Protein AF-A0AAW2JJT9-F1 (afdb_monomer_lite)

Radius of gyration: 23.95 Å; chains: 1; bounding box: 56×47×60 Å

Sequence (149 aa):
AIREQLADLDLRIILDNSLVEWKELGEEGTTGNEWEDRKVGRRKDFLVRRMELAKHFLRTNIEPEWMVLCLLPVLPPELRPIIQIDGGKLMSSDINELYRRVISRNNTLTDLLTTSRSTPGELVMFQEKLVRTRARTTTITTGNARTTY

pLDDT: mean 75.78, std 16.86, range [37.25, 95.56]

InterPro domains:
  IPR007080 RNA polymerase Rpb1, domain 1 [PF04997] (57-116)

Organism: Sesamum radiatum (NCBI:txid300843)

Structure (mmCIF, N/CA/C/O backbone):
data_AF-A0AAW2JJT9-F1
#
_entry.id   AF-A0AAW2JJT9-F1
#
loop_
_atom_site.group_PDB
_atom_site.id
_atom_site.type_symbol
_atom_site.label_atom_id
_atom_site.label_alt_id
_atom_site.label_comp_id
_atom_site.label_asym_id
_atom_site.label_entity_id
_atom_site.label_seq_id
_atom_site.pdbx_PDB_ins_code
_atom_site.Cartn_x
_atom_site.Cartn_y
_atom_site.Cartn_z
_atom_site.occupancy
_atom_site.B_iso_or_equiv
_atom_site.auth_seq_id
_atom_site.auth_comp_id
_atom_site.auth_asym_id
_atom_site.auth_atom_id
_atom_site.pdbx_PDB_model_num
ATOM 1 N N . ALA A 1 1 ? 1.857 14.558 5.248 1.00 82.00 1 ALA A N 1
ATOM 2 C CA . ALA A 1 1 ? 3.063 13.775 4.883 1.00 82.00 1 ALA A CA 1
ATOM 3 C C . ALA A 1 1 ? 2.716 12.630 3.925 1.00 82.00 1 ALA A C 1
ATOM 5 O O . ALA A 1 1 ? 2.368 12.950 2.806 1.00 82.00 1 ALA A O 1
ATOM 6 N N . ILE A 1 2 ? 2.733 11.337 4.295 1.00 83.69 2 ILE A N 1
ATOM 7 C CA . ILE A 1 2 ? 2.606 10.248 3.289 1.00 83.69 2 ILE A CA 1
ATOM 8 C C . ILE A 1 2 ? 1.237 10.233 2.587 1.00 83.69 2 ILE A C 1
ATOM 10 O O . ILE A 1 2 ? 1.186 10.126 1.372 1.00 83.69 2 ILE A O 1
ATOM 14 N N . ARG A 1 3 ? 0.129 10.381 3.327 1.00 86.00 3 ARG A N 1
ATOM 15 C CA . ARG A 1 3 ? -1.221 10.421 2.727 1.00 86.00 3 ARG A CA 1
ATOM 16 C C . ARG A 1 3 ? -1.389 11.583 1.743 1.00 86.00 3 ARG A C 1
ATOM 18 O O . ARG A 1 3 ? -1.939 11.406 0.676 1.00 86.00 3 ARG A O 1
ATOM 25 N N . GLU A 1 4 ? -0.874 12.747 2.111 1.00 86.00 4 GLU A N 1
ATOM 26 C CA . GLU A 1 4 ? -0.896 13.969 1.298 1.00 86.00 4 GLU A CA 1
ATOM 27 C C . GLU A 1 4 ? -0.071 13.801 0.016 1.00 86.00 4 GLU A C 1
ATOM 29 O O . GLU A 1 4 ? -0.557 14.072 -1.070 1.00 86.00 4 GLU A O 1
ATOM 34 N N . GLN A 1 5 ? 1.116 13.196 0.119 1.00 87.31 5 GLN A N 1
ATOM 35 C CA . GLN A 1 5 ? 1.917 12.831 -1.054 1.00 87.31 5 GLN A CA 1
ATOM 36 C C . GLN A 1 5 ? 1.219 11.828 -1.982 1.00 87.31 5 GLN A C 1
ATOM 38 O O . GLN A 1 5 ? 1.513 11.806 -3.172 1.00 87.31 5 GLN A O 1
ATOM 43 N N . LEU A 1 6 ? 0.350 10.968 -1.442 1.00 87.50 6 LEU A N 1
ATOM 44 C CA . LEU A 1 6 ? -0.449 10.022 -2.224 1.00 87.50 6 LEU A CA 1
ATOM 45 C C . LEU A 1 6 ? -1.695 10.673 -2.838 1.00 87.50 6 LEU A C 1
ATOM 47 O O . LEU A 1 6 ? -2.145 10.199 -3.874 1.00 87.50 6 LEU A O 1
ATOM 51 N N . ALA A 1 7 ? -2.228 11.727 -2.218 1.00 87.62 7 ALA A N 1
ATOM 52 C CA . ALA A 1 7 ? -3.368 12.491 -2.720 1.00 87.62 7 ALA A CA 1
ATOM 53 C C . ALA A 1 7 ? -2.973 13.392 -3.901 1.00 87.62 7 ALA A C 1
ATOM 55 O O . ALA A 1 7 ? -3.697 13.478 -4.885 1.00 87.62 7 ALA A O 1
ATOM 56 N N . ASP A 1 8 ? -1.782 13.992 -3.845 1.00 89.25 8 ASP A N 1
ATOM 57 C CA . ASP A 1 8 ? -1.243 14.834 -4.924 1.00 89.25 8 ASP A CA 1
ATOM 58 C C . ASP A 1 8 ? -0.647 14.014 -6.091 1.00 89.25 8 ASP A C 1
ATOM 60 O O . ASP A 1 8 ? -0.013 14.556 -7.001 1.00 89.25 8 ASP A O 1
ATOM 64 N N . LEU A 1 9 ? -0.784 12.685 -6.055 1.00 87.81 9 LEU A N 1
ATOM 65 C CA . LEU A 1 9 ? -0.099 11.775 -6.962 1.00 87.81 9 LEU A CA 1
ATOM 66 C C . LEU A 1 9 ? -0.868 11.586 -8.276 1.00 87.81 9 LEU A C 1
ATOM 68 O O . LEU A 1 9 ? -1.879 10.888 -8.321 1.00 87.81 9 LEU A O 1
ATOM 72 N N . ASP A 1 10 ? -0.330 12.096 -9.384 1.00 91.06 10 ASP A N 1
ATOM 73 C CA . ASP A 1 10 ? -0.882 11.797 -10.709 1.00 91.06 10 ASP A CA 1
ATOM 74 C C . ASP A 1 10 ? -0.374 10.441 -11.234 1.00 91.06 10 ASP A C 1
ATOM 76 O O . ASP A 1 10 ? 0.755 10.285 -11.718 1.00 91.06 10 ASP A O 1
ATOM 80 N N . LEU A 1 11 ? -1.246 9.435 -11.153 1.00 89.56 11 LEU A N 1
ATOM 81 C CA . LEU A 1 11 ? -0.974 8.074 -11.613 1.00 89.56 11 LEU A CA 1
ATOM 82 C C . LEU A 1 11 ? -0.714 7.977 -13.124 1.00 89.56 11 LEU A C 1
ATOM 84 O O . LEU A 1 11 ? -0.008 7.059 -13.552 1.00 89.56 11 LEU A O 1
ATOM 88 N N . ARG A 1 12 ? -1.257 8.893 -13.939 1.00 91.19 12 ARG A N 1
ATOM 89 C CA . ARG A 1 12 ? -1.050 8.896 -15.397 1.00 91.19 12 ARG A CA 1
ATOM 90 C C . ARG A 1 12 ? 0.361 9.352 -15.730 1.00 91.19 12 ARG A C 1
ATOM 92 O O . ARG A 1 12 ? 1.064 8.663 -16.460 1.00 91.19 12 ARG A O 1
ATOM 99 N N . ILE A 1 13 ? 0.811 10.429 -15.089 1.00 93.12 13 ILE A N 1
ATOM 100 C CA . ILE A 1 13 ? 2.185 10.928 -15.230 1.00 93.12 13 ILE A CA 1
ATOM 101 C C . ILE A 1 13 ? 3.194 9.852 -14.809 1.00 93.12 13 ILE A C 1
ATOM 103 O O . ILE A 1 13 ? 4.204 9.639 -15.478 1.00 93.12 13 ILE A O 1
ATOM 107 N N . ILE A 1 14 ? 2.918 9.121 -13.725 1.00 91.25 14 ILE A N 1
ATOM 108 C CA . ILE A 1 14 ? 3.780 8.013 -13.284 1.00 91.25 14 ILE A CA 1
ATOM 109 C C . ILE A 1 14 ? 3.853 6.907 -14.330 1.00 91.25 14 ILE A C 1
ATOM 111 O O . ILE A 1 14 ? 4.928 6.333 -14.531 1.00 91.25 14 ILE A O 1
ATOM 115 N N . LEU A 1 15 ? 2.730 6.589 -14.969 1.00 92.75 15 LEU A N 1
ATOM 116 C CA . LEU A 1 15 ? 2.675 5.566 -15.998 1.00 92.75 15 LEU A CA 1
ATOM 117 C C . LEU A 1 15 ? 3.506 5.970 -17.218 1.00 92.75 15 LEU A C 1
ATOM 119 O O . LEU A 1 15 ? 4.330 5.174 -17.665 1.00 92.75 15 LEU A O 1
ATOM 123 N N . ASP A 1 16 ? 3.327 7.200 -17.694 1.00 93.81 16 ASP A N 1
ATOM 124 C CA . ASP A 1 16 ? 4.022 7.729 -18.867 1.00 93.81 16 ASP A CA 1
ATOM 125 C C . ASP A 1 16 ? 5.531 7.821 -18.618 1.00 93.81 16 ASP A C 1
ATOM 127 O O . ASP A 1 16 ? 6.321 7.282 -19.393 1.00 93.81 16 ASP A O 1
ATOM 131 N N . ASN A 1 17 ? 5.939 8.379 -17.473 1.00 94.88 17 ASN A N 1
ATOM 132 C CA . ASN A 1 17 ? 7.349 8.450 -17.082 1.00 94.88 17 ASN A CA 1
ATOM 133 C C . ASN A 1 17 ? 7.979 7.057 -16.955 1.00 94.88 17 ASN A C 1
ATOM 135 O O . ASN A 1 17 ? 9.102 6.838 -17.402 1.00 94.88 17 ASN A O 1
ATOM 139 N N . SER A 1 18 ? 7.259 6.096 -16.366 1.00 93.06 18 SER A N 1
ATOM 140 C CA . SER A 1 18 ? 7.773 4.730 -16.200 1.00 93.06 18 SER A CA 1
ATOM 141 C C . SER A 1 18 ? 7.877 3.983 -17.531 1.00 93.06 18 SER A C 1
ATOM 143 O O . SER A 1 18 ? 8.766 3.149 -17.682 1.00 93.06 18 SER A O 1
ATOM 145 N N . LEU A 1 19 ? 6.992 4.273 -18.492 1.00 93.06 19 LEU A N 1
ATOM 146 C CA . LEU A 1 19 ? 7.040 3.707 -19.840 1.00 93.06 19 LEU A CA 1
ATOM 147 C C . LEU A 1 19 ? 8.264 4.231 -20.595 1.00 93.06 19 LEU A C 1
ATOM 149 O O . LEU A 1 19 ? 9.013 3.433 -21.158 1.00 93.06 19 LEU A O 1
ATOM 153 N N . VAL A 1 20 ? 8.482 5.550 -20.567 1.00 94.62 20 VAL A N 1
ATOM 154 C CA . VAL A 1 20 ? 9.654 6.188 -21.185 1.00 94.62 20 VAL A CA 1
ATOM 155 C C . VAL A 1 20 ? 10.940 5.614 -20.592 1.00 94.62 20 VAL A C 1
ATOM 157 O O . VAL A 1 20 ? 11.756 5.083 -21.340 1.00 94.62 20 VAL A O 1
ATOM 160 N N . GLU A 1 21 ? 11.059 5.589 -19.261 1.00 93.69 21 GLU A N 1
ATOM 161 C CA . GLU A 1 21 ? 12.235 5.043 -18.570 1.00 93.69 21 GLU A CA 1
ATOM 162 C C . GLU A 1 21 ? 12.471 3.562 -18.925 1.00 93.69 21 GLU A C 1
ATOM 164 O O . GLU A 1 21 ? 13.599 3.131 -19.159 1.00 93.69 21 GLU A O 1
ATOM 169 N N . TRP A 1 22 ? 11.410 2.752 -19.005 1.00 92.75 22 TRP A N 1
ATOM 170 C CA . TRP A 1 22 ? 11.541 1.338 -19.365 1.00 92.75 22 TRP A CA 1
ATOM 171 C C . TRP A 1 22 ? 12.028 1.146 -20.807 1.00 92.75 22 TRP A C 1
ATOM 173 O O . TRP A 1 22 ? 12.815 0.233 -21.070 1.00 92.75 22 TRP A O 1
ATOM 183 N N . LYS A 1 23 ? 11.578 2.009 -21.728 1.00 91.88 23 LYS A N 1
ATOM 184 C CA . LYS A 1 23 ? 11.992 1.987 -23.133 1.00 91.88 23 LYS A CA 1
ATOM 185 C C . LYS A 1 23 ? 13.456 2.399 -23.291 1.00 91.88 23 LYS A C 1
ATOM 187 O O . LYS A 1 23 ? 14.187 1.703 -23.987 1.00 91.88 23 LYS A O 1
ATOM 192 N N . GLU A 1 24 ? 13.889 3.456 -22.607 1.00 91.06 24 GLU A N 1
ATOM 193 C CA . GLU A 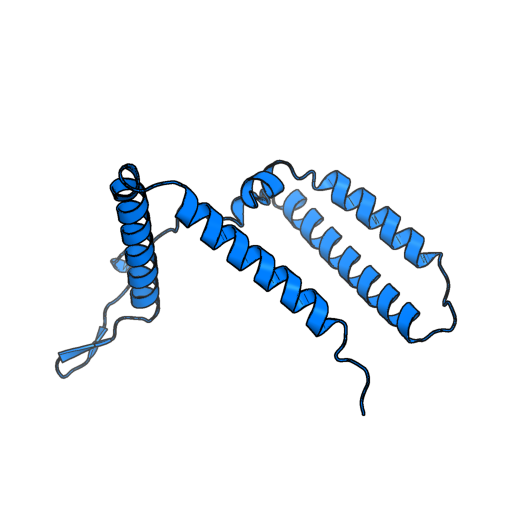1 24 ? 15.284 3.927 -22.614 1.00 91.06 24 GLU A CA 1
ATOM 194 C C . GLU A 1 24 ? 16.246 2.830 -22.150 1.00 91.06 24 GLU A C 1
ATOM 196 O O . GLU A 1 24 ? 17.196 2.490 -22.852 1.00 91.06 24 GLU A O 1
ATOM 201 N N . LEU A 1 25 ? 15.923 2.159 -21.039 1.00 87.94 25 LEU A N 1
ATOM 202 C CA . LEU A 1 25 ? 16.707 1.021 -20.551 1.00 87.94 25 LEU A CA 1
ATOM 203 C C . LEU A 1 25 ? 16.706 -0.168 -21.531 1.00 87.94 25 LEU A C 1
ATOM 205 O O . LEU A 1 25 ? 17.512 -1.086 -21.395 1.00 87.94 25 LEU A O 1
ATOM 209 N N . GLY A 1 26 ? 15.733 -0.239 -22.444 1.00 82.31 26 GLY A N 1
ATOM 210 C CA . GLY A 1 26 ? 15.632 -1.240 -23.508 1.00 82.31 26 GLY A CA 1
ATOM 211 C C . GLY A 1 26 ? 16.582 -0.993 -24.675 1.00 82.31 26 GLY A C 1
ATOM 212 O O . GLY A 1 26 ? 17.073 -1.959 -25.254 1.00 82.31 26 GLY A O 1
ATOM 213 N N . GLU A 1 27 ? 16.831 0.274 -24.997 1.00 82.00 27 GLU A N 1
ATOM 214 C CA . GLU A 1 27 ? 17.730 0.688 -26.078 1.00 82.00 27 GLU A CA 1
ATOM 215 C C . GLU A 1 27 ? 19.197 0.726 -25.623 1.00 82.00 27 GLU A C 1
ATOM 217 O O . GLU A 1 27 ? 20.104 0.505 -26.426 1.00 82.00 27 GLU A O 1
ATOM 222 N N . GLU A 1 28 ? 19.432 0.920 -24.324 1.00 73.75 28 GLU A N 1
ATOM 223 C CA . GLU A 1 28 ? 20.746 0.792 -23.699 1.00 73.75 28 GLU A CA 1
ATOM 224 C C . GLU A 1 28 ? 21.160 -0.694 -23.681 1.00 73.75 28 GLU A C 1
ATOM 226 O O . GLU A 1 28 ? 20.697 -1.498 -22.868 1.00 73.75 28 GLU A O 1
ATOM 231 N N . GLY A 1 29 ? 21.954 -1.096 -24.678 1.00 68.75 29 GLY A N 1
ATOM 232 C CA . GLY A 1 29 ? 22.431 -2.471 -24.845 1.00 68.75 29 GLY A CA 1
ATOM 233 C C . GLY A 1 29 ? 23.269 -2.978 -23.663 1.00 68.75 29 GLY A C 1
ATOM 234 O O . GLY A 1 29 ? 23.620 -2.235 -22.748 1.00 68.75 29 GLY A O 1
ATOM 235 N N . THR A 1 30 ? 23.628 -4.266 -23.683 1.00 72.81 30 THR A N 1
ATOM 236 C CA . THR A 1 30 ? 24.479 -4.863 -22.639 1.00 72.81 30 THR A CA 1
ATOM 237 C C . THR A 1 30 ? 25.824 -4.150 -22.588 1.00 72.81 30 THR A C 1
ATOM 239 O O . THR A 1 30 ? 26.571 -4.163 -23.569 1.00 72.81 30 THR A O 1
ATOM 242 N N . THR A 1 31 ? 26.143 -3.552 -21.441 1.00 73.12 31 THR A N 1
ATOM 243 C CA . THR A 1 31 ? 27.374 -2.764 -21.251 1.00 73.12 31 THR A CA 1
ATOM 244 C C . THR A 1 31 ? 28.608 -3.675 -21.096 1.00 73.12 31 THR A C 1
ATOM 246 O O . THR A 1 31 ? 29.748 -3.213 -21.105 1.00 73.12 31 THR A O 1
ATOM 249 N N . GLY A 1 32 ? 28.399 -4.998 -21.022 1.00 74.25 32 GLY A N 1
ATOM 250 C CA . GLY A 1 32 ? 29.450 -6.018 -20.923 1.00 74.25 32 GLY A CA 1
ATOM 251 C C . GLY A 1 32 ? 29.905 -6.284 -19.485 1.00 74.25 32 GLY A C 1
ATOM 252 O O . GLY A 1 32 ? 30.785 -7.108 -19.249 1.00 74.25 32 GLY A O 1
ATOM 253 N N . ASN A 1 33 ? 29.298 -5.605 -18.513 1.00 84.62 33 ASN A N 1
ATOM 254 C CA . ASN A 1 33 ? 29.515 -5.755 -17.082 1.00 84.62 33 ASN A CA 1
ATOM 255 C C . ASN A 1 33 ? 28.283 -6.401 -16.426 1.00 84.62 33 ASN A C 1
ATOM 257 O O . ASN A 1 33 ? 27.257 -5.767 -16.188 1.00 84.62 33 ASN A O 1
ATOM 261 N N . GLU A 1 34 ? 28.415 -7.667 -16.027 1.00 84.69 34 GLU A N 1
ATOM 262 C CA . GLU A 1 34 ? 27.302 -8.462 -15.480 1.00 84.69 34 GLU A CA 1
ATOM 263 C C . GLU A 1 34 ? 26.548 -7.776 -14.321 1.00 84.69 34 GLU A C 1
ATOM 265 O O . GLU A 1 34 ? 25.340 -7.959 -14.145 1.00 84.69 34 GLU A O 1
ATOM 270 N N . TRP A 1 35 ? 27.244 -6.972 -13.509 1.00 83.81 35 TRP A N 1
ATOM 271 C CA . TRP A 1 35 ? 26.637 -6.269 -12.380 1.00 83.81 35 TRP A CA 1
ATOM 272 C C . TRP A 1 35 ? 25.711 -5.116 -12.789 1.00 83.81 35 TRP A C 1
ATOM 274 O O . TRP A 1 35 ? 24.631 -4.986 -12.197 1.00 83.81 35 TRP A O 1
ATOM 284 N N . GLU A 1 36 ? 26.091 -4.297 -13.777 1.00 86.56 36 GLU A N 1
ATOM 285 C CA . GLU A 1 36 ? 25.208 -3.223 -14.255 1.00 86.56 36 GLU A CA 1
ATOM 286 C C . GLU A 1 36 ? 24.053 -3.816 -15.057 1.00 86.56 36 GLU A C 1
ATOM 288 O O . GLU A 1 36 ? 22.909 -3.448 -14.802 1.00 86.56 36 GLU A O 1
ATOM 293 N N . ASP A 1 37 ? 24.301 -4.825 -15.896 1.00 86.44 37 ASP A N 1
ATOM 294 C CA . ASP A 1 37 ? 23.239 -5.511 -16.642 1.00 86.44 37 ASP A CA 1
ATOM 295 C C . ASP A 1 37 ? 22.180 -6.100 -15.681 1.00 86.44 37 ASP A C 1
ATOM 297 O O . ASP A 1 37 ? 20.968 -5.930 -15.860 1.00 86.44 37 ASP A O 1
ATOM 301 N N . ARG A 1 38 ? 22.610 -6.700 -14.559 1.00 88.62 38 ARG A N 1
ATOM 302 C CA . ARG A 1 38 ? 21.695 -7.196 -13.513 1.00 88.62 38 ARG A CA 1
ATOM 303 C C . ARG A 1 38 ? 20.951 -6.074 -12.783 1.00 88.62 38 ARG A C 1
ATOM 305 O O . ARG A 1 38 ? 19.820 -6.262 -12.321 1.00 88.62 38 ARG A O 1
ATOM 312 N N . LYS A 1 39 ? 21.575 -4.914 -12.598 1.00 89.50 39 LYS A N 1
ATOM 313 C CA . LYS A 1 39 ? 20.953 -3.740 -11.968 1.00 89.50 39 LYS A CA 1
ATOM 314 C C . LYS A 1 39 ? 19.907 -3.112 -12.891 1.00 89.50 39 LYS A C 1
ATOM 316 O O . LYS A 1 39 ? 18.811 -2.831 -12.407 1.00 89.50 39 LYS A O 1
ATOM 321 N N . VAL A 1 40 ? 20.199 -2.996 -14.186 1.00 89.56 40 VAL A N 1
ATOM 322 C CA . VAL A 1 40 ? 19.256 -2.572 -15.230 1.00 89.56 40 VAL A CA 1
ATOM 323 C C . VAL A 1 40 ? 18.069 -3.532 -15.297 1.00 89.56 40 VAL A C 1
ATOM 325 O O . VAL A 1 40 ? 16.925 -3.081 -15.256 1.00 89.56 40 VAL A O 1
ATOM 328 N N . GLY A 1 41 ? 18.308 -4.848 -15.273 1.00 89.44 41 GLY A N 1
ATOM 329 C CA . GLY A 1 41 ? 17.240 -5.854 -15.217 1.00 89.44 41 GLY A CA 1
ATOM 330 C C . GLY A 1 41 ? 16.302 -5.660 -14.020 1.00 89.44 41 GLY A C 1
ATOM 331 O O . GLY A 1 41 ? 15.093 -5.513 -14.186 1.00 89.44 41 GLY A O 1
ATOM 332 N N . ARG A 1 42 ? 16.858 -5.523 -12.806 1.00 92.25 42 ARG A N 1
ATOM 333 C CA . ARG A 1 42 ? 16.053 -5.228 -11.603 1.00 92.25 42 ARG A CA 1
ATOM 334 C C . ARG A 1 42 ? 15.281 -3.914 -11.713 1.00 92.25 42 ARG A C 1
ATOM 336 O O . ARG A 1 42 ? 14.177 -3.813 -11.178 1.00 92.25 42 ARG A O 1
ATOM 343 N N . ARG A 1 43 ? 15.860 -2.898 -12.361 1.00 92.62 43 ARG A N 1
ATOM 344 C CA . ARG A 1 43 ? 15.190 -1.612 -12.567 1.00 92.62 43 ARG A CA 1
ATOM 345 C C . ARG A 1 43 ? 14.005 -1.759 -13.517 1.00 92.62 43 ARG A C 1
ATOM 347 O O . ARG A 1 43 ? 12.929 -1.274 -13.180 1.00 92.62 43 ARG A O 1
ATOM 354 N N . LYS A 1 44 ? 14.163 -2.487 -14.625 1.00 92.50 44 LYS A N 1
ATOM 355 C CA . LYS A 1 44 ? 13.069 -2.812 -15.553 1.00 92.50 44 LYS A CA 1
ATOM 356 C C . LYS A 1 44 ? 11.935 -3.557 -14.853 1.00 92.50 44 LYS A C 1
ATOM 358 O O . LYS A 1 44 ? 10.790 -3.128 -14.954 1.00 92.50 44 LYS A O 1
ATOM 363 N N . ASP A 1 45 ? 12.247 -4.597 -14.080 1.00 94.12 45 ASP A N 1
ATOM 364 C CA . ASP A 1 45 ? 11.239 -5.363 -13.332 1.00 94.12 45 ASP A CA 1
ATOM 365 C C . ASP A 1 45 ? 10.455 -4.481 -12.355 1.00 94.12 45 ASP A C 1
ATOM 367 O O . ASP A 1 45 ? 9.238 -4.599 -12.199 1.00 94.12 45 ASP A O 1
ATOM 371 N N . PHE A 1 46 ? 11.157 -3.567 -11.688 1.00 95.12 46 PHE A N 1
ATOM 372 C CA . PHE A 1 46 ? 10.540 -2.618 -10.776 1.00 95.12 46 PHE A CA 1
ATOM 373 C C . PHE A 1 46 ? 9.614 -1.628 -11.499 1.00 95.12 46 PHE A C 1
ATOM 375 O O . PHE A 1 46 ? 8.522 -1.352 -10.999 1.00 95.12 46 PHE A O 1
ATOM 382 N N . LEU A 1 47 ? 10.004 -1.134 -12.679 1.00 94.38 47 LEU A N 1
ATOM 383 C CA . LEU A 1 47 ? 9.158 -0.263 -13.500 1.00 94.38 47 LEU A CA 1
ATOM 384 C C . LEU A 1 47 ? 7.893 -0.981 -13.961 1.00 94.38 47 LEU A C 1
ATOM 386 O O . LEU A 1 47 ? 6.806 -0.427 -13.819 1.00 94.38 47 LEU A O 1
ATOM 390 N N . VAL A 1 48 ? 8.007 -2.236 -14.401 1.00 94.81 48 VAL A N 1
ATOM 391 C CA . VAL A 1 48 ? 6.847 -3.056 -14.784 1.00 94.81 48 VAL A CA 1
ATOM 392 C C . VAL A 1 48 ? 5.860 -3.177 -13.621 1.00 94.81 48 VAL A C 1
ATOM 394 O O . VAL A 1 48 ? 4.680 -2.873 -13.787 1.00 94.81 48 VAL A O 1
ATOM 397 N N . ARG A 1 49 ? 6.341 -3.522 -12.418 1.00 95.56 49 ARG A N 1
ATOM 398 C CA . ARG A 1 49 ? 5.490 -3.626 -11.216 1.00 95.56 49 ARG A CA 1
ATOM 399 C C . ARG A 1 49 ? 4.831 -2.298 -10.846 1.00 95.56 49 ARG A C 1
ATOM 401 O O . ARG A 1 49 ? 3.665 -2.276 -10.461 1.00 95.56 49 ARG A O 1
ATOM 408 N N . ARG A 1 50 ? 5.560 -1.184 -10.963 1.00 94.00 50 ARG A N 1
ATOM 409 C CA . ARG A 1 50 ? 5.019 0.158 -10.702 1.00 94.00 50 ARG A CA 1
ATOM 410 C C . ARG A 1 50 ? 3.910 0.512 -11.693 1.00 94.00 50 ARG A C 1
ATOM 412 O O . ARG A 1 50 ? 2.863 1.000 -11.277 1.00 94.00 50 ARG A O 1
ATOM 419 N N . MET A 1 51 ? 4.128 0.256 -12.982 1.00 94.31 51 MET A N 1
ATOM 420 C CA . MET A 1 51 ? 3.138 0.504 -14.031 1.00 94.31 51 MET A CA 1
ATOM 421 C C . MET A 1 51 ? 1.893 -0.364 -13.846 1.00 94.31 51 MET A C 1
ATOM 423 O O . MET A 1 51 ? 0.779 0.120 -14.020 1.00 94.31 51 MET A O 1
ATOM 427 N N . GLU A 1 52 ? 2.065 -1.635 -13.483 1.00 94.56 52 GLU A N 1
ATOM 428 C CA . GLU A 1 52 ? 0.957 -2.550 -13.205 1.00 94.56 52 GLU A CA 1
ATOM 429 C C . GLU A 1 52 ? 0.122 -2.079 -12.010 1.00 94.56 52 GLU A C 1
ATOM 431 O O . GLU A 1 52 ? -1.104 -2.006 -12.106 1.00 94.56 52 GLU A O 1
ATOM 436 N N . LEU A 1 53 ? 0.780 -1.660 -10.927 1.00 92.94 53 LEU A N 1
ATOM 437 C CA . LEU A 1 53 ? 0.116 -1.106 -9.753 1.00 92.94 53 LEU A CA 1
ATOM 438 C C . LEU A 1 53 ? -0.661 0.182 -10.087 1.00 92.94 53 LEU A C 1
ATOM 440 O O . LEU A 1 53 ? -1.830 0.303 -9.727 1.00 92.94 53 LEU A O 1
ATOM 444 N N . ALA A 1 54 ? -0.053 1.117 -10.824 1.00 92.38 54 ALA A N 1
ATOM 445 C CA . ALA A 1 54 ? -0.717 2.352 -11.252 1.00 92.38 54 ALA A CA 1
ATOM 446 C C . ALA A 1 54 ? -1.927 2.072 -12.163 1.00 92.38 54 ALA A C 1
ATOM 448 O O . ALA A 1 54 ? -3.000 2.644 -11.973 1.00 92.38 54 ALA A O 1
ATOM 449 N N . LYS A 1 55 ? -1.792 1.133 -13.112 1.00 93.19 55 LYS A N 1
ATOM 450 C CA . LYS A 1 55 ? -2.907 0.672 -13.957 1.00 93.19 55 LYS A CA 1
ATOM 451 C C . LYS A 1 55 ? -4.027 0.053 -13.131 1.00 93.19 55 LYS A C 1
ATOM 453 O O . LYS A 1 55 ? -5.192 0.264 -13.457 1.00 93.19 55 LYS A O 1
ATOM 458 N N . HIS A 1 56 ? -3.697 -0.717 -12.096 1.00 94.38 56 HIS A N 1
ATOM 459 C CA . HIS A 1 56 ? -4.696 -1.310 -11.218 1.00 94.38 56 HIS A CA 1
ATOM 460 C C . HIS A 1 56 ? -5.522 -0.222 -10.525 1.00 94.38 56 HIS A C 1
ATOM 462 O O . HIS A 1 56 ? -6.741 -0.238 -10.656 1.00 94.38 56 HIS A O 1
ATOM 468 N N . PHE A 1 57 ? -4.873 0.765 -9.896 1.00 93.00 57 PHE A N 1
ATOM 469 C CA . PHE A 1 57 ? -5.561 1.891 -9.252 1.00 93.00 57 PHE A CA 1
ATOM 470 C C . PHE A 1 57 ? -6.485 2.653 -10.213 1.00 93.00 57 PHE A C 1
ATOM 472 O O . PHE A 1 57 ? -7.655 2.867 -9.894 1.00 93.00 57 PHE A O 1
ATOM 479 N N . LEU A 1 58 ? -6.002 2.962 -11.424 1.00 90.38 58 LEU A N 1
ATOM 480 C CA . LEU A 1 58 ? -6.795 3.635 -12.460 1.00 90.38 58 LEU A CA 1
ATOM 481 C C . LEU A 1 58 ? -8.004 2.806 -12.926 1.00 90.38 58 LEU A C 1
ATOM 483 O O . LEU A 1 58 ? -9.050 3.367 -13.235 1.00 90.38 58 LEU A O 1
ATOM 487 N N . ARG A 1 59 ? -7.878 1.474 -12.990 1.00 93.19 59 ARG A N 1
ATOM 488 C CA . ARG A 1 59 ? -8.969 0.577 -13.412 1.00 93.19 59 ARG A CA 1
ATOM 489 C C . ARG A 1 59 ? -10.018 0.371 -12.329 1.00 93.19 59 ARG A C 1
ATOM 491 O O . ARG A 1 59 ? -11.194 0.246 -12.652 1.00 93.19 59 ARG A O 1
ATOM 498 N N . THR A 1 60 ? -9.597 0.272 -11.072 1.00 92.06 60 THR A N 1
ATOM 499 C CA . THR A 1 60 ? -10.497 0.011 -9.943 1.00 92.06 60 THR A CA 1
ATOM 500 C C . THR A 1 60 ? -11.098 1.280 -9.350 1.00 92.06 60 THR A C 1
ATOM 502 O O . THR A 1 60 ? -11.932 1.171 -8.458 1.00 92.06 60 THR A O 1
ATOM 505 N N . ASN A 1 61 ? -10.677 2.462 -9.817 1.00 88.94 61 ASN A N 1
ATOM 506 C CA . ASN A 1 61 ? -11.062 3.759 -9.257 1.00 88.94 61 ASN A CA 1
ATOM 507 C C . ASN A 1 61 ? -10.812 3.820 -7.736 1.00 88.94 61 ASN A C 1
ATOM 509 O O . ASN A 1 61 ? -11.646 4.301 -6.969 1.00 88.94 61 ASN A O 1
ATOM 513 N N . ILE A 1 62 ? -9.685 3.239 -7.309 1.00 89.50 62 ILE A N 1
ATOM 514 C CA . ILE A 1 62 ? -9.227 3.263 -5.918 1.00 89.50 62 ILE A CA 1
ATOM 515 C C . ILE A 1 62 ? -8.166 4.347 -5.825 1.00 89.50 62 ILE A C 1
ATOM 517 O O . ILE A 1 62 ? -7.188 4.317 -6.573 1.00 89.50 62 ILE A O 1
ATOM 521 N N . GLU A 1 63 ? -8.341 5.257 -4.877 1.00 89.00 63 GLU A N 1
ATOM 522 C CA . GLU A 1 63 ? -7.374 6.318 -4.635 1.00 89.00 63 GLU A CA 1
ATOM 523 C C . GLU A 1 63 ? -6.178 5.796 -3.814 1.00 89.00 63 GLU A C 1
ATOM 525 O O . GLU A 1 63 ? -6.376 5.104 -2.805 1.00 89.00 63 GLU A O 1
ATOM 530 N N . PRO A 1 64 ? -4.924 6.122 -4.185 1.00 89.88 64 PRO A N 1
ATOM 531 C CA . PRO A 1 64 ? -3.734 5.681 -3.452 1.00 89.88 64 PRO A CA 1
ATOM 532 C C . PRO A 1 64 ? -3.721 6.123 -1.983 1.00 89.88 64 PRO A C 1
ATOM 534 O O . PRO A 1 64 ? -3.197 5.414 -1.122 1.00 89.88 64 PRO A O 1
ATOM 537 N N . GLU A 1 65 ? -4.327 7.271 -1.669 1.00 90.31 65 GLU A N 1
ATOM 538 C CA . GLU A 1 65 ? -4.419 7.796 -0.303 1.00 90.31 65 GLU A CA 1
ATOM 539 C C . GLU A 1 65 ? -5.174 6.855 0.657 1.00 90.31 65 GLU A C 1
ATOM 541 O O . GLU A 1 65 ? -4.891 6.856 1.858 1.00 90.31 65 GLU A O 1
ATOM 546 N N . TRP A 1 66 ? -6.065 5.992 0.144 1.00 90.00 66 TRP A N 1
ATOM 547 C CA . TRP A 1 66 ? -6.832 5.032 0.950 1.00 90.00 66 TRP A CA 1
ATOM 548 C C . TRP A 1 66 ? -5.967 3.915 1.536 1.00 90.00 66 TRP A C 1
ATOM 550 O O . TRP A 1 66 ? -6.375 3.260 2.495 1.00 90.00 66 TRP A O 1
ATOM 560 N N . MET A 1 67 ? -4.746 3.719 1.024 1.00 8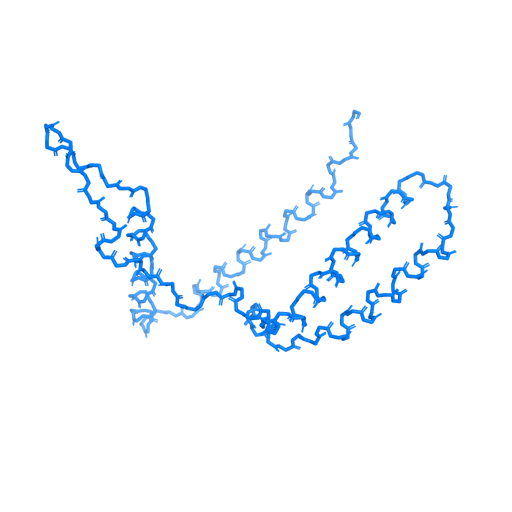7.94 67 MET A N 1
ATOM 561 C CA . MET A 1 67 ? -3.774 2.811 1.642 1.00 87.94 67 MET A CA 1
ATOM 562 C C . MET A 1 67 ? -3.355 3.276 3.044 1.00 87.94 67 MET A C 1
ATOM 564 O O . MET A 1 67 ? -2.896 2.468 3.853 1.00 87.94 67 MET A O 1
ATOM 568 N N . VAL A 1 68 ? -3.500 4.572 3.345 1.00 86.50 68 VAL A N 1
ATOM 569 C CA . VAL A 1 68 ? -3.192 5.142 4.657 1.00 86.50 68 VAL A CA 1
ATOM 570 C C . VAL A 1 68 ? -4.485 5.302 5.454 1.00 86.50 68 VAL A C 1
ATOM 572 O O . VAL A 1 68 ? -5.218 6.278 5.306 1.00 86.50 68 VAL A O 1
ATOM 575 N N . LEU A 1 69 ? -4.750 4.344 6.343 1.00 82.81 69 LEU A N 1
ATOM 576 C CA . LEU A 1 69 ? -5.950 4.338 7.180 1.00 82.81 69 LEU A CA 1
ATOM 577 C C . LEU A 1 69 ? -5.936 5.482 8.208 1.00 82.81 69 LEU A C 1
ATOM 579 O O . LEU A 1 69 ? -5.041 5.566 9.048 1.00 82.81 69 LEU A O 1
ATOM 583 N N . CYS A 1 70 ? -6.973 6.323 8.184 1.00 81.50 70 CYS A N 1
ATOM 584 C CA . CYS A 1 70 ? -7.241 7.324 9.227 1.00 81.50 70 CYS A CA 1
ATOM 585 C C . CYS A 1 70 ? -8.114 6.765 10.359 1.00 81.50 70 CYS A C 1
ATOM 587 O O . CYS A 1 70 ? -7.972 7.162 11.513 1.00 81.50 70 CYS A O 1
ATOM 589 N N . LEU A 1 71 ? -9.018 5.845 10.021 1.00 81.12 71 LEU A N 1
ATOM 590 C CA . LEU A 1 71 ? -9.938 5.197 10.944 1.00 81.12 71 LEU A CA 1
ATOM 591 C C . LEU A 1 71 ? -9.791 3.685 10.774 1.00 81.12 71 LEU A C 1
ATOM 593 O O . LEU A 1 71 ? -9.936 3.168 9.668 1.00 81.12 71 LEU A O 1
ATOM 597 N N . LEU A 1 72 ? -9.488 2.980 11.863 1.00 82.25 72 LEU A N 1
ATOM 598 C CA . LEU A 1 72 ? -9.413 1.522 11.857 1.00 82.25 72 LEU A CA 1
ATOM 599 C C . LEU A 1 72 ? -10.809 0.945 12.145 1.00 82.25 72 LEU A C 1
ATOM 601 O O . LEU A 1 72 ? -11.309 1.147 13.254 1.00 82.25 72 LEU A O 1
ATOM 605 N N . PRO A 1 73 ? -11.440 0.209 11.211 1.00 80.31 73 PRO A N 1
ATOM 606 C CA . PRO A 1 73 ? -12.700 -0.461 11.495 1.00 80.31 73 PRO A CA 1
ATOM 607 C C . PRO A 1 73 ? -12.484 -1.586 12.517 1.00 80.31 73 PRO A C 1
ATOM 609 O O . PRO A 1 73 ? -11.606 -2.444 12.377 1.00 80.31 73 PRO A O 1
ATOM 612 N N . VAL A 1 74 ? -13.297 -1.579 13.570 1.00 82.19 74 VAL A N 1
ATOM 613 C CA . VAL A 1 74 ? -13.281 -2.599 14.620 1.00 82.19 74 VAL A CA 1
ATOM 614 C C . VAL A 1 74 ? -14.438 -3.555 14.363 1.00 82.19 74 VAL A C 1
ATOM 616 O O . VAL A 1 74 ? -15.583 -3.123 14.267 1.00 82.19 74 VAL A O 1
ATOM 619 N N . LEU A 1 75 ? -14.142 -4.854 14.241 1.00 80.31 75 LEU A N 1
ATOM 620 C CA . LEU A 1 75 ? -15.176 -5.870 14.021 1.00 80.31 75 LEU A CA 1
ATOM 621 C C . LEU A 1 75 ? -16.199 -5.874 15.172 1.00 80.31 75 LEU A C 1
ATOM 623 O O . LEU A 1 75 ? -15.755 -5.867 16.330 1.00 80.31 75 LEU A O 1
ATOM 627 N N . PRO A 1 76 ? -17.512 -5.945 14.875 1.00 78.00 76 PRO A N 1
ATOM 628 C CA . PRO A 1 76 ? -18.560 -6.070 15.883 1.00 78.00 76 PRO A CA 1
ATOM 629 C C . PRO A 1 76 ? -18.337 -7.274 16.815 1.00 78.00 76 PRO A C 1
ATOM 631 O O . PRO A 1 76 ? -17.725 -8.268 16.403 1.00 78.00 76 PRO A O 1
ATOM 634 N N . PRO A 1 77 ? -18.798 -7.202 18.076 1.00 72.38 77 PRO A N 1
ATOM 635 C CA . PRO A 1 77 ? -18.589 -8.256 19.066 1.00 72.38 77 PRO A CA 1
ATOM 636 C C . PRO A 1 77 ? -19.235 -9.594 18.671 1.00 72.38 77 PRO A C 1
ATOM 638 O O . PRO A 1 77 ? -18.714 -10.641 19.047 1.00 72.38 77 PRO A O 1
ATOM 641 N N . GLU A 1 78 ? -20.303 -9.586 17.866 1.00 70.75 78 GLU A N 1
ATOM 642 C CA . GLU A 1 78 ? -21.018 -10.794 17.429 1.00 70.75 78 GLU A CA 1
ATOM 643 C C . GLU A 1 78 ? -20.163 -11.692 16.51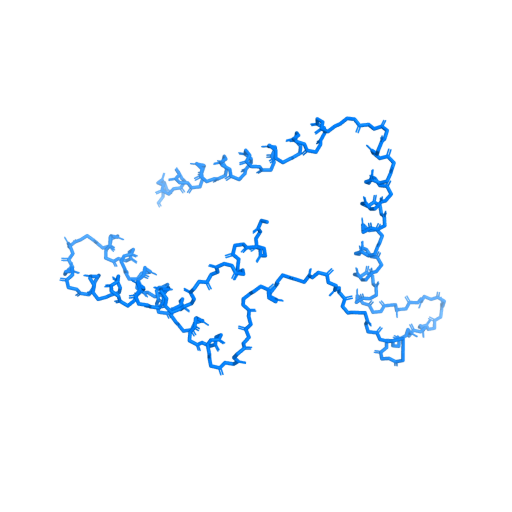7 1.00 70.75 78 GLU A C 1
ATOM 645 O O . GLU A 1 78 ? -20.305 -12.911 16.533 1.00 70.75 78 GLU A O 1
ATOM 650 N N . LEU A 1 79 ? -19.233 -11.103 15.755 1.00 67.88 79 LEU A N 1
ATOM 651 C CA . LEU A 1 79 ? -18.295 -11.818 14.873 1.00 67.88 79 LEU A CA 1
ATOM 652 C C . LEU A 1 79 ? -16.973 -12.170 15.572 1.00 67.88 79 LEU A C 1
ATOM 654 O O . LEU A 1 79 ? -16.035 -12.668 14.949 1.00 67.88 79 LEU A O 1
ATOM 658 N N . ARG A 1 80 ? -16.882 -11.890 16.873 1.00 69.38 80 ARG A N 1
ATOM 659 C CA . ARG A 1 80 ? -15.672 -11.991 17.689 1.00 69.38 80 ARG A CA 1
ATOM 660 C C . ARG A 1 80 ? -15.967 -12.853 18.923 1.00 69.38 80 ARG A C 1
ATOM 662 O O . ARG A 1 80 ? -15.997 -12.336 20.043 1.00 69.38 80 ARG A O 1
ATOM 669 N N . PRO A 1 81 ? -16.196 -14.166 18.746 1.00 62.97 81 PRO A N 1
ATOM 670 C CA . PRO A 1 81 ? -16.520 -15.045 19.857 1.00 62.97 81 PRO A CA 1
ATOM 671 C C . PRO A 1 81 ? -15.331 -15.131 20.818 1.00 62.97 81 PRO A C 1
ATOM 673 O O . PRO A 1 81 ? -14.211 -15.476 20.439 1.00 62.97 81 PRO A O 1
ATOM 676 N N . ILE A 1 82 ? -15.577 -14.792 22.080 1.00 65.00 82 ILE A N 1
ATOM 677 C CA . ILE A 1 82 ? -14.639 -15.020 23.178 1.00 65.00 82 ILE A CA 1
ATOM 678 C C . ILE A 1 82 ? -14.937 -16.423 23.695 1.00 65.00 82 ILE A C 1
ATOM 680 O O . ILE A 1 82 ? -15.992 -16.655 24.282 1.00 65.00 82 ILE A O 1
ATOM 684 N N . ILE A 1 83 ? -14.031 -17.366 23.449 1.00 63.53 83 ILE A N 1
ATOM 685 C CA . ILE A 1 83 ? -14.212 -18.753 23.873 1.00 63.53 83 ILE A CA 1
ATOM 686 C C . ILE A 1 83 ? -13.641 -18.880 25.289 1.00 63.53 83 ILE A C 1
ATOM 688 O O . ILE A 1 83 ? -12.437 -18.728 25.511 1.00 63.53 83 ILE A O 1
ATOM 692 N N . GLN A 1 84 ? -14.509 -19.130 26.270 1.00 62.34 84 GLN A N 1
ATOM 693 C CA . GLN A 1 84 ? -14.075 -19.589 27.589 1.00 62.34 84 GLN A CA 1
ATOM 694 C C . GLN A 1 84 ? -13.692 -21.065 27.477 1.00 62.34 84 GLN A C 1
ATOM 696 O O . GLN A 1 84 ? -14.512 -21.879 27.061 1.00 62.34 84 GLN A O 1
ATOM 701 N N . ILE A 1 85 ? -12.445 -21.402 27.812 1.00 60.69 85 ILE A N 1
ATOM 702 C CA . ILE A 1 85 ? -12.023 -22.796 27.977 1.00 60.69 85 ILE A CA 1
ATOM 703 C C . ILE A 1 85 ? -12.236 -23.183 29.439 1.00 60.69 85 ILE A C 1
ATOM 705 O O . ILE A 1 85 ? -12.082 -22.353 30.342 1.00 60.69 85 ILE A O 1
ATOM 709 N N . ASP A 1 86 ? -12.595 -24.445 29.653 1.00 52.06 86 ASP A N 1
ATOM 710 C CA . ASP A 1 86 ? -12.805 -25.020 30.974 1.00 52.06 86 ASP A CA 1
ATOM 711 C C . ASP A 1 86 ? -11.573 -24.799 31.875 1.00 52.06 86 ASP A C 1
ATOM 713 O O . ASP A 1 86 ? -10.431 -25.016 31.461 1.00 52.06 86 ASP A O 1
ATOM 717 N N . GLY A 1 87 ? -11.801 -24.296 33.092 1.00 62.25 87 GLY A N 1
ATOM 718 C CA . GLY A 1 87 ? -10.740 -23.928 34.045 1.00 62.25 87 GLY A CA 1
ATOM 719 C C . GLY A 1 87 ? -10.447 -22.426 34.201 1.00 62.25 87 GLY A C 1
ATOM 720 O O . GLY A 1 87 ? -9.417 -22.063 34.764 1.00 62.25 87 GLY A O 1
ATOM 721 N N . GLY A 1 88 ? -11.324 -21.531 33.727 1.00 63.59 88 GLY A N 1
ATOM 722 C CA . GLY A 1 88 ? -11.250 -20.089 34.028 1.00 63.59 88 GLY A CA 1
ATOM 723 C C . GLY A 1 88 ? -10.242 -19.293 33.190 1.00 63.59 88 GLY A C 1
ATOM 724 O O . GLY A 1 88 ? -10.014 -18.110 33.451 1.00 63.59 88 GLY A O 1
ATOM 725 N N . LYS A 1 89 ? -9.652 -19.908 32.157 1.00 58.75 89 LYS A N 1
ATOM 726 C CA . LYS A 1 89 ? -8.747 -19.236 31.218 1.00 58.75 89 LYS A CA 1
ATOM 727 C C . LYS A 1 89 ? -9.524 -18.798 29.974 1.00 58.75 89 LYS A C 1
ATOM 729 O O . LYS A 1 89 ? -10.003 -19.616 29.192 1.00 58.75 89 LYS A O 1
ATOM 734 N N . LEU A 1 90 ? -9.641 -17.486 29.788 1.00 58.22 90 LEU A N 1
ATOM 735 C CA . LEU A 1 90 ? -10.233 -16.889 28.591 1.00 58.22 90 LEU A CA 1
ATOM 736 C C . LEU A 1 90 ? -9.274 -17.070 27.405 1.00 58.22 90 LEU A C 1
ATOM 738 O O . LEU A 1 90 ? -8.179 -16.506 27.412 1.00 58.22 90 LEU A O 1
ATOM 742 N N . MET A 1 91 ? -9.682 -17.811 26.371 1.00 54.75 91 MET A N 1
ATOM 743 C CA . MET A 1 91 ? -9.027 -17.749 25.063 1.00 54.75 91 MET A CA 1
ATOM 744 C C . MET A 1 91 ? -9.639 -16.583 24.289 1.00 54.75 91 MET A C 1
ATOM 746 O O . MET A 1 91 ? -10.673 -16.684 23.630 1.00 54.75 91 MET A O 1
ATOM 750 N N . SER A 1 92 ? -9.006 -15.422 24.425 1.00 61.75 92 SER A N 1
ATOM 751 C CA . SER A 1 92 ? -9.269 -14.276 23.563 1.00 61.75 92 SER A CA 1
ATOM 752 C C . SER A 1 92 ? -8.493 -14.483 22.263 1.00 61.75 92 SER A C 1
ATOM 754 O O . SER A 1 92 ? -7.283 -14.666 22.317 1.00 61.75 92 SER A O 1
ATOM 756 N N . SER A 1 93 ? -9.160 -14.422 21.106 1.00 65.88 93 SER A N 1
ATOM 757 C CA . SER A 1 93 ? -8.485 -14.443 19.798 1.00 65.88 93 SER A CA 1
ATOM 758 C C . SER A 1 93 ? -7.377 -13.378 19.737 1.00 65.88 93 SER A C 1
ATOM 760 O O . SER A 1 93 ? -7.572 -12.270 20.253 1.00 65.88 93 SER A O 1
ATOM 762 N N . ASP A 1 94 ? -6.246 -13.691 19.091 1.00 72.69 94 ASP A N 1
ATOM 763 C CA . ASP A 1 94 ? -5.096 -12.785 18.912 1.00 72.69 94 ASP A CA 1
ATOM 764 C C . ASP A 1 94 ? -5.514 -11.402 18.375 1.00 72.69 94 ASP A C 1
ATOM 766 O O . ASP A 1 94 ? -4.935 -10.375 18.738 1.00 72.69 94 ASP A O 1
ATOM 770 N N . ILE A 1 95 ? -6.596 -11.345 17.585 1.00 76.75 95 ILE A N 1
ATOM 771 C CA . ILE A 1 95 ? -7.170 -10.106 17.040 1.00 76.75 95 ILE A CA 1
ATOM 772 C C . ILE A 1 95 ? -7.578 -9.112 18.139 1.00 76.75 95 ILE A C 1
ATOM 774 O O . ILE A 1 95 ? -7.374 -7.906 18.008 1.00 76.75 95 ILE A O 1
ATOM 778 N N . ASN A 1 96 ? -8.120 -9.595 19.258 1.00 80.00 96 ASN A N 1
ATOM 779 C CA . ASN A 1 96 ? -8.575 -8.744 20.356 1.00 80.00 96 ASN A CA 1
ATOM 780 C C . ASN A 1 96 ? -7.412 -8.109 21.092 1.00 80.00 96 ASN A C 1
ATOM 782 O O . ASN A 1 96 ? -7.509 -6.954 21.505 1.00 80.00 96 ASN A O 1
ATOM 786 N N . GLU A 1 97 ? -6.322 -8.851 21.242 1.00 81.50 97 GLU A N 1
ATOM 7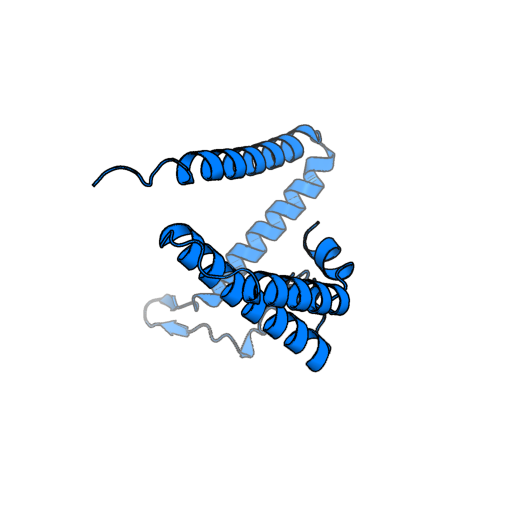87 C CA . GLU A 1 97 ? -5.131 -8.333 21.893 1.00 81.50 97 GLU A CA 1
ATOM 788 C C . GLU A 1 97 ? -4.457 -7.259 21.035 1.00 81.50 97 GLU A C 1
ATOM 790 O O . GLU A 1 97 ? -4.046 -6.213 21.543 1.00 81.50 97 GLU A O 1
ATOM 795 N N . LEU A 1 98 ? -4.455 -7.445 19.712 1.00 81.69 98 LEU A N 1
ATOM 796 C CA . LEU A 1 98 ? -4.022 -6.416 18.768 1.00 81.69 98 LEU A CA 1
ATOM 797 C C . LEU A 1 98 ? -4.909 -5.164 18.839 1.00 81.69 98 LEU A C 1
ATOM 799 O O . LEU A 1 98 ? -4.375 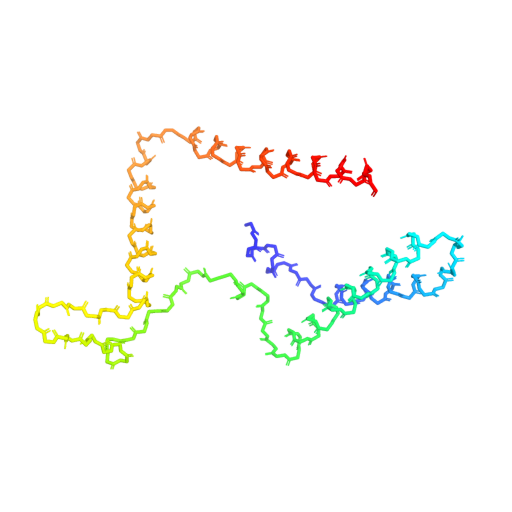-4.056 18.941 1.00 81.69 98 LEU A O 1
ATOM 803 N N . TYR A 1 99 ? -6.239 -5.318 18.868 1.00 84.75 99 TYR A N 1
ATOM 804 C CA . TYR A 1 99 ? -7.157 -4.185 19.022 1.00 84.75 99 TYR A CA 1
ATOM 805 C C . TYR A 1 99 ? -6.914 -3.419 20.327 1.00 84.75 99 TYR A C 1
ATOM 807 O O . TYR A 1 99 ? -6.766 -2.198 20.284 1.00 84.75 99 TYR A O 1
ATOM 815 N N . ARG A 1 100 ? -6.803 -4.107 21.475 1.00 84.00 100 ARG A N 1
ATOM 816 C CA . ARG A 1 100 ? -6.523 -3.455 22.770 1.00 84.00 100 ARG A CA 1
ATOM 817 C C . ARG A 1 100 ? -5.221 -2.666 22.734 1.00 84.00 100 ARG A C 1
ATOM 819 O O . ARG A 1 100 ? -5.179 -1.534 23.208 1.00 84.00 100 ARG A O 1
ATOM 826 N N . ARG A 1 101 ? -4.170 -3.232 22.138 1.00 86.00 101 ARG A N 1
ATOM 827 C CA . ARG A 1 101 ? -2.857 -2.586 22.048 1.00 86.00 101 ARG A CA 1
ATOM 828 C C . ARG A 1 101 ? -2.879 -1.332 21.176 1.00 86.00 101 ARG A C 1
ATOM 830 O O . ARG A 1 101 ? -2.255 -0.337 21.538 1.00 86.00 101 ARG A O 1
ATOM 837 N N . VAL A 1 102 ? -3.574 -1.371 20.040 1.00 86.25 102 VAL A N 1
ATOM 838 C CA . VAL A 1 102 ? -3.724 -0.202 19.157 1.00 86.25 102 VAL A CA 1
ATOM 839 C C . VAL A 1 102 ? -4.552 0.884 19.841 1.00 86.25 102 VAL A C 1
ATOM 841 O O . VAL A 1 102 ? -4.126 2.035 19.873 1.00 86.25 102 VAL A O 1
ATOM 844 N N . ILE A 1 103 ? -5.681 0.518 20.456 1.00 87.19 103 ILE A N 1
ATOM 845 C CA . ILE A 1 103 ? -6.551 1.459 21.177 1.00 87.19 103 ILE A CA 1
ATOM 846 C C . ILE A 1 103 ? -5.802 2.103 22.346 1.00 87.19 103 ILE A C 1
ATOM 848 O O . ILE A 1 103 ? -5.808 3.322 22.476 1.00 87.19 103 ILE A O 1
ATOM 852 N N . SER A 1 104 ? -5.099 1.310 23.160 1.00 86.88 104 SER A N 1
ATOM 853 C CA . SER A 1 104 ? -4.325 1.821 24.294 1.00 86.88 104 SER A CA 1
ATOM 854 C C . SER A 1 104 ? -3.247 2.807 23.846 1.00 86.88 104 SER A C 1
ATOM 856 O O . SER A 1 104 ? -3.133 3.878 24.431 1.00 86.88 104 SER A O 1
ATOM 858 N N . ARG A 1 105 ? -2.513 2.504 22.766 1.00 88.69 105 ARG A N 1
ATOM 859 C CA . ARG A 1 105 ? -1.518 3.428 22.204 1.00 88.69 105 ARG A CA 1
ATOM 860 C C . ARG A 1 105 ? -2.141 4.710 21.668 1.00 88.69 105 ARG A C 1
ATOM 862 O O . ARG A 1 105 ? -1.580 5.773 21.905 1.00 88.69 105 ARG A O 1
ATOM 869 N N . ASN A 1 106 ? -3.279 4.622 20.983 1.00 87.00 106 ASN A N 1
ATOM 870 C CA . ASN A 1 106 ? -3.989 5.804 20.495 1.00 87.00 106 ASN A CA 1
ATOM 871 C C . ASN A 1 106 ? -4.465 6.681 21.655 1.00 87.00 106 ASN A C 1
ATOM 873 O O . ASN A 1 106 ? -4.222 7.880 21.624 1.00 87.00 106 ASN A O 1
ATOM 877 N N . ASN A 1 107 ? -5.042 6.090 22.704 1.00 86.88 107 ASN A N 1
ATOM 878 C CA . ASN A 1 107 ? -5.468 6.827 23.893 1.00 86.88 107 ASN A CA 1
ATOM 879 C C 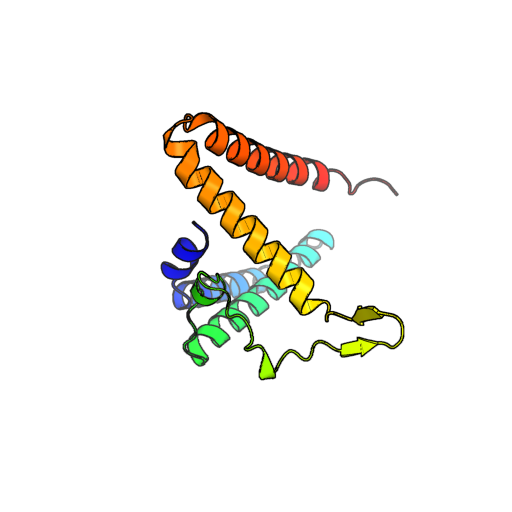. ASN A 1 107 ? -4.276 7.494 24.588 1.00 86.88 107 ASN A C 1
ATOM 881 O O . ASN A 1 107 ? -4.329 8.685 24.854 1.00 86.88 107 ASN A O 1
ATOM 885 N N . THR A 1 108 ? -3.158 6.781 24.781 1.00 85.50 108 THR A N 1
ATOM 886 C CA . THR A 1 108 ? -1.934 7.383 25.331 1.00 85.50 108 THR A CA 1
ATOM 887 C C . THR A 1 108 ? -1.404 8.512 24.448 1.00 85.50 108 THR A C 1
ATOM 889 O O . THR A 1 108 ? -0.965 9.526 24.972 1.00 85.50 108 THR A O 1
ATOM 892 N N . LEU A 1 109 ? -1.444 8.384 23.119 1.00 84.31 109 LEU A N 1
ATOM 893 C CA . LEU A 1 109 ? -1.044 9.463 22.210 1.00 84.31 109 LEU A CA 1
ATOM 894 C C . LEU A 1 109 ? -1.979 10.673 22.311 1.00 84.31 109 LEU A C 1
ATOM 896 O O . LEU A 1 109 ? -1.499 11.802 22.333 1.00 84.31 109 LEU A O 1
ATOM 900 N N . THR A 1 110 ? -3.292 10.463 22.399 1.00 85.81 110 THR A N 1
ATOM 901 C CA . THR A 1 110 ? -4.269 11.539 22.603 1.00 85.81 110 THR A CA 1
ATOM 902 C C . THR A 1 110 ? -4.074 12.214 23.959 1.00 85.81 110 THR A C 1
ATOM 904 O O . THR A 1 110 ? -4.040 13.442 24.020 1.00 85.81 110 THR A O 1
ATOM 907 N N . ASP A 1 111 ? -3.866 11.443 25.024 1.00 83.44 111 ASP A N 1
ATOM 908 C CA . ASP A 1 111 ? -3.576 11.947 26.368 1.00 83.44 111 ASP A CA 1
ATOM 909 C C . ASP A 1 111 ? -2.258 12.721 26.390 1.00 83.44 111 ASP A C 1
ATOM 911 O O . ASP A 1 111 ? -2.182 13.799 26.971 1.00 83.44 111 ASP A O 1
ATOM 915 N N . LEU A 1 112 ? -1.228 12.234 25.694 1.00 77.88 112 LEU A N 1
ATOM 916 C CA . LEU A 1 112 ? 0.030 12.951 25.526 1.00 77.88 112 LEU A CA 1
ATOM 917 C C . LEU A 1 112 ? -0.168 14.248 24.750 1.00 77.88 112 LEU A C 1
ATOM 919 O O . LEU A 1 112 ? 0.346 15.250 25.202 1.00 77.88 112 LEU A O 1
ATOM 923 N N . LEU A 1 113 ? -0.916 14.274 23.644 1.00 77.94 113 LEU A N 1
ATOM 924 C CA . LEU A 1 113 ? -1.150 15.490 22.848 1.00 77.94 113 LEU A CA 1
ATOM 925 C C . LEU A 1 113 ? -2.019 16.532 23.571 1.00 77.94 113 LEU A C 1
ATOM 927 O O . LEU A 1 113 ? -1.861 17.739 23.372 1.00 77.94 113 LEU A O 1
ATOM 931 N N . THR A 1 114 ? -2.963 16.075 24.393 1.00 75.69 114 THR A N 1
ATOM 932 C CA . THR A 1 114 ? -3.825 16.937 25.214 1.00 75.69 114 THR A CA 1
ATOM 933 C C . THR A 1 114 ? -3.081 17.454 26.445 1.00 75.69 114 THR A C 1
ATOM 935 O O . THR A 1 114 ? -3.142 18.649 26.725 1.00 75.69 114 THR A O 1
ATOM 938 N N . THR A 1 115 ? -2.299 16.603 27.113 1.00 63.00 115 THR A N 1
ATOM 939 C CA . THR A 1 115 ? -1.434 16.970 28.249 1.00 63.00 115 THR A CA 1
ATOM 940 C C . THR A 1 115 ? -0.224 17.800 27.802 1.00 63.00 115 THR A C 1
ATOM 942 O O . THR A 1 115 ? 0.173 18.742 28.485 1.00 63.00 115 THR A O 1
ATOM 945 N N . SER A 1 116 ? 0.329 17.544 26.611 1.00 53.81 116 SER A N 1
ATOM 946 C CA . SER A 1 116 ? 1.453 18.292 26.025 1.00 53.81 116 SER A CA 1
ATOM 947 C C . SER A 1 116 ? 1.069 19.682 25.537 1.00 53.81 116 SER A C 1
ATOM 949 O O . SER A 1 116 ? 1.946 20.429 25.113 1.00 53.81 116 SER A O 1
ATOM 951 N N . ARG A 1 117 ? -0.200 20.102 25.648 1.00 52.59 117 ARG A N 1
ATOM 952 C CA . ARG A 1 117 ? -0.512 21.540 25.627 1.00 52.59 117 ARG A CA 1
ATOM 953 C C . ARG A 1 117 ? 0.159 22.300 26.786 1.00 52.59 117 ARG A C 1
ATOM 955 O O . ARG A 1 117 ? 0.201 23.523 26.734 1.00 52.59 117 ARG A O 1
ATOM 962 N N . SER A 1 118 ? 0.756 21.589 27.750 1.00 58.12 118 SER A N 1
ATOM 963 C CA . SER A 1 118 ? 1.591 22.132 28.827 1.00 58.12 118 SER A CA 1
ATOM 964 C C . SER A 1 118 ? 3.067 21.677 28.792 1.00 58.12 118 SER A C 1
ATOM 966 O O . SER A 1 118 ? 3.736 21.733 29.823 1.00 58.12 118 SER A O 1
ATOM 968 N N . THR A 1 119 ? 3.637 21.213 27.663 1.00 43.75 119 THR A N 1
ATOM 969 C CA . THR A 1 119 ? 5.087 20.872 27.582 1.00 43.75 119 THR A CA 1
ATOM 970 C C . THR A 1 119 ? 5.643 21.057 26.149 1.00 43.75 119 THR A C 1
ATOM 972 O O . THR A 1 119 ? 4.956 20.698 25.196 1.00 43.75 119 THR A O 1
ATOM 975 N N . PRO A 1 120 ? 6.845 21.645 25.945 1.00 50.09 120 PRO A N 1
ATOM 976 C CA . PRO A 1 120 ? 7.204 22.387 24.728 1.00 50.09 120 PRO A CA 1
ATOM 977 C C . PRO A 1 120 ? 7.477 21.492 23.511 1.00 50.09 120 PRO A C 1
ATOM 979 O O . PRO A 1 120 ? 7.987 20.378 23.639 1.00 50.09 120 PRO A O 1
ATOM 982 N N . GLY A 1 121 ? 7.229 22.026 22.309 1.00 53.38 121 GLY A N 1
ATOM 983 C CA . GLY A 1 121 ? 7.387 21.356 21.005 1.00 53.38 121 GLY A CA 1
ATOM 984 C C . GLY A 1 121 ? 8.789 20.822 20.653 1.00 53.38 121 GLY A C 1
ATOM 985 O O . GLY A 1 121 ? 8.978 20.251 19.581 1.00 53.38 121 GLY A O 1
ATOM 986 N N . GLU A 1 122 ? 9.769 20.943 21.545 1.00 54.84 122 GLU A N 1
ATOM 987 C CA . GLU A 1 122 ? 11.137 20.443 21.369 1.00 54.84 122 GLU A CA 1
ATOM 988 C C . GLU A 1 122 ? 11.232 18.907 21.427 1.00 54.84 122 GLU A C 1
ATOM 990 O O . GLU A 1 122 ? 12.056 18.313 20.730 1.00 54.84 122 GLU A O 1
ATOM 995 N N . LEU A 1 123 ? 10.356 18.236 22.185 1.00 55.31 123 LEU A N 1
ATOM 996 C CA . LEU A 1 123 ? 10.399 16.776 22.373 1.00 55.31 123 LEU A CA 1
ATOM 997 C C . LEU A 1 123 ? 9.914 15.986 21.144 1.00 55.31 123 LEU A C 1
ATOM 999 O O . LEU A 1 123 ? 10.506 14.961 20.793 1.00 55.31 123 LEU A O 1
ATOM 1003 N N . VAL A 1 124 ? 8.888 16.486 20.446 1.00 57.22 124 VAL A N 1
ATOM 1004 C CA . VAL A 1 124 ? 8.383 15.887 19.193 1.00 57.22 124 VAL A CA 1
ATOM 1005 C C . VAL A 1 124 ? 9.412 16.061 18.072 1.00 57.22 124 VAL A C 1
ATOM 1007 O O . VAL A 1 124 ? 9.751 15.104 17.376 1.00 57.22 124 VAL A O 1
ATOM 1010 N N . MET A 1 125 ? 10.006 17.253 17.972 1.00 54.22 125 MET A N 1
ATOM 1011 C CA . MET A 1 125 ? 11.072 17.548 17.011 1.00 54.22 125 MET A CA 1
ATOM 1012 C C . MET A 1 125 ? 12.323 16.684 17.235 1.00 54.22 125 MET A C 1
ATOM 1014 O O . MET A 1 125 ? 12.958 16.243 16.271 1.00 54.22 125 MET A O 1
ATOM 1018 N N . PHE A 1 126 ? 12.673 16.395 18.493 1.00 54.62 126 PHE A N 1
ATOM 1019 C CA . PHE A 1 126 ? 13.807 15.533 18.828 1.00 54.62 126 PHE A CA 1
ATOM 1020 C C . PHE A 1 126 ? 13.577 14.077 18.396 1.00 54.62 126 PHE A C 1
ATOM 1022 O O . PHE A 1 126 ? 14.460 13.475 17.780 1.00 54.62 126 PHE A O 1
ATOM 1029 N N . GLN A 1 127 ? 12.380 13.532 18.641 1.00 54.84 127 GLN A N 1
ATOM 1030 C CA . GLN A 1 127 ? 11.991 12.180 18.215 1.00 54.84 127 GLN A CA 1
ATOM 1031 C C . GLN A 1 127 ? 12.037 12.029 16.685 1.00 54.84 127 GLN A C 1
ATOM 1033 O O . GLN A 1 127 ? 12.647 11.087 16.172 1.00 54.84 127 GLN A O 1
ATOM 1038 N N . GLU A 1 128 ? 11.483 12.991 15.939 1.00 54.94 128 GLU A N 1
ATOM 1039 C CA . GLU A 1 128 ? 11.531 12.969 14.471 1.00 54.94 128 GLU A CA 1
ATOM 1040 C C . GLU A 1 128 ? 12.961 13.041 13.924 1.00 54.94 128 GLU A C 1
ATOM 1042 O O . GLU A 1 128 ? 13.318 12.323 12.980 1.00 54.94 128 GLU A O 1
ATOM 1047 N N . LYS A 1 129 ? 13.807 13.890 14.523 1.00 58.12 129 LYS A N 1
ATOM 1048 C CA . LYS A 1 129 ? 15.218 14.003 14.140 1.00 58.12 129 LYS A CA 1
ATOM 1049 C C . LYS A 1 129 ? 15.957 12.686 14.398 1.00 58.12 129 LYS A C 1
ATOM 1051 O O . LYS A 1 129 ? 16.773 12.280 13.568 1.00 58.12 129 LYS A O 1
ATOM 1056 N N . LEU A 1 130 ? 15.638 11.979 15.482 1.00 54.03 130 LEU A N 1
ATOM 1057 C CA . LEU A 1 130 ? 16.264 10.705 15.844 1.00 54.03 130 LEU A CA 1
ATOM 1058 C C . LEU A 1 130 ? 15.901 9.579 14.861 1.00 54.03 130 LEU A C 1
ATOM 1060 O O . LEU A 1 130 ? 16.796 8.890 14.363 1.00 54.03 130 LEU A O 1
ATOM 1064 N N . VAL A 1 131 ? 14.620 9.452 14.493 1.00 63.94 131 VAL A N 1
ATOM 1065 C CA . VAL A 1 131 ? 14.157 8.482 13.479 1.00 63.94 131 VAL A CA 1
ATOM 1066 C C . VAL A 1 131 ? 14.817 8.753 12.122 1.00 63.94 131 VAL A C 1
ATOM 1068 O O . VAL A 1 131 ? 15.346 7.837 11.487 1.00 63.94 131 VAL A O 1
ATOM 1071 N N . ARG A 1 132 ? 14.880 10.024 11.702 1.00 38.06 132 ARG A N 1
ATOM 1072 C CA . ARG A 1 132 ? 15.477 10.430 10.418 1.00 38.06 132 ARG A CA 1
ATOM 1073 C C . ARG A 1 132 ? 16.986 10.177 10.358 1.00 38.06 132 ARG A C 1
ATOM 1075 O O . ARG A 1 132 ? 17.506 9.783 9.315 1.00 38.06 132 ARG A O 1
ATOM 1082 N N . THR A 1 133 ? 17.691 10.367 11.473 1.00 47.69 133 THR A N 1
ATOM 1083 C CA . THR A 1 133 ? 19.143 10.133 11.554 1.00 47.69 133 THR A CA 1
ATOM 1084 C C . THR A 1 133 ? 19.468 8.639 11.537 1.00 47.69 133 THR A C 1
ATOM 1086 O O . THR A 1 133 ? 20.439 8.233 10.899 1.00 47.69 133 THR A O 1
ATOM 1089 N N . ARG A 1 134 ? 18.622 7.805 12.156 1.00 43.00 134 ARG A N 1
ATOM 1090 C CA . ARG A 1 134 ? 18.777 6.342 12.184 1.00 43.00 134 ARG A CA 1
ATOM 1091 C C . ARG A 1 134 ? 18.492 5.694 10.825 1.00 43.00 134 ARG A C 1
ATOM 1093 O O . ARG A 1 134 ? 19.218 4.795 10.404 1.00 43.00 134 ARG A O 1
ATOM 1100 N N . ALA A 1 135 ? 17.501 6.205 10.095 1.00 55.12 135 ALA A N 1
ATOM 1101 C CA . ALA A 1 135 ? 17.251 5.809 8.707 1.00 55.12 135 ALA A CA 1
ATOM 1102 C C . ALA A 1 135 ? 18.410 6.207 7.771 1.00 55.12 135 ALA A C 1
ATOM 1104 O O . ALA A 1 135 ? 18.796 5.436 6.895 1.00 55.12 135 ALA A O 1
ATOM 1105 N N . ARG A 1 136 ? 19.013 7.386 7.988 1.00 40.69 136 ARG A N 1
ATOM 1106 C CA . ARG A 1 136 ? 20.195 7.830 7.233 1.00 40.69 136 ARG A CA 1
ATOM 1107 C C . ARG A 1 136 ? 21.437 6.997 7.526 1.00 40.69 136 ARG A C 1
ATOM 1109 O O . ARG A 1 136 ? 22.102 6.604 6.587 1.00 40.69 136 ARG A O 1
ATOM 1116 N N . THR A 1 137 ? 21.746 6.693 8.788 1.00 50.12 137 THR A N 1
ATOM 1117 C CA . THR A 1 137 ? 22.947 5.903 9.148 1.00 50.12 137 THR A CA 1
ATOM 1118 C C . THR A 1 137 ? 22.877 4.458 8.660 1.00 50.12 137 THR A C 1
ATOM 1120 O O . THR A 1 137 ? 23.881 3.930 8.193 1.00 50.12 137 THR A O 1
ATOM 1123 N N . THR A 1 138 ? 21.695 3.838 8.694 1.00 54.09 138 THR A N 1
ATOM 1124 C CA . THR A 1 138 ? 21.491 2.470 8.181 1.00 54.09 138 THR A CA 1
ATOM 1125 C C . THR A 1 138 ? 21.672 2.368 6.665 1.00 54.09 138 THR A C 1
ATOM 1127 O O . THR A 1 138 ? 22.156 1.350 6.174 1.00 54.09 138 THR A O 1
ATOM 1130 N N . THR A 1 139 ? 21.369 3.424 5.904 1.00 52.31 139 THR A N 1
ATOM 1131 C CA . THR A 1 139 ? 21.612 3.440 4.452 1.00 52.31 139 THR A CA 1
ATOM 1132 C C . THR A 1 139 ? 23.100 3.553 4.104 1.00 52.31 139 THR A C 1
ATOM 1134 O O . THR A 1 139 ? 23.527 2.962 3.116 1.00 52.31 139 THR A O 1
ATOM 1137 N N . ILE A 1 140 ? 23.911 4.217 4.938 1.00 53.94 140 ILE A N 1
ATOM 1138 C CA . ILE A 1 140 ? 25.369 4.346 4.723 1.00 53.94 140 ILE A CA 1
ATOM 1139 C C . ILE A 1 140 ? 26.110 3.052 5.083 1.00 53.94 140 ILE A C 1
ATOM 1141 O O . ILE A 1 140 ? 27.036 2.659 4.380 1.00 53.94 140 ILE A O 1
ATOM 1145 N N . THR A 1 141 ? 25.694 2.347 6.141 1.00 48.56 141 THR A N 1
ATOM 1146 C CA . THR A 1 141 ? 26.344 1.087 6.550 1.00 48.56 141 THR A CA 1
ATOM 1147 C C . THR A 1 141 ? 25.967 -0.099 5.666 1.00 48.56 141 THR A C 1
ATOM 1149 O O . THR A 1 141 ? 26.813 -0.952 5.405 1.00 48.56 141 THR A O 1
ATOM 1152 N N . THR A 1 142 ? 24.747 -0.139 5.120 1.00 50.88 142 THR A N 1
ATOM 1153 C CA . THR A 1 142 ? 24.320 -1.234 4.221 1.00 50.88 142 THR A CA 1
ATOM 1154 C C . THR A 1 142 ? 24.931 -1.119 2.811 1.00 50.88 142 THR A C 1
ATOM 1156 O O . THR A 1 142 ? 24.957 -2.098 2.068 1.00 50.88 142 THR A O 1
ATOM 1159 N N . GLY A 1 143 ? 25.474 0.051 2.447 1.00 48.66 143 GLY A N 1
ATOM 1160 C CA . GLY A 1 143 ? 26.195 0.278 1.188 1.00 48.66 143 GLY A CA 1
ATOM 1161 C C . GLY A 1 143 ? 27.656 -0.194 1.181 1.00 48.66 143 GLY A C 1
ATOM 1162 O O . GLY A 1 143 ? 28.220 -0.337 0.103 1.00 48.66 143 GLY A O 1
ATOM 1163 N N . ASN A 1 144 ? 28.252 -0.481 2.347 1.00 45.72 144 ASN A N 1
ATOM 1164 C CA . ASN A 1 144 ? 29.682 -0.807 2.475 1.00 45.72 144 ASN A CA 1
ATOM 1165 C C . ASN A 1 144 ? 29.963 -2.263 2.913 1.00 45.72 144 ASN A C 1
ATOM 1167 O O . ASN A 1 144 ? 31.096 -2.606 3.228 1.00 45.72 144 ASN A O 1
ATOM 1171 N N . ALA A 1 145 ? 28.939 -3.126 2.949 1.00 45.81 145 ALA A N 1
ATOM 1172 C CA . ALA A 1 145 ? 29.028 -4.502 3.463 1.00 45.81 145 ALA A CA 1
ATOM 1173 C C . ALA A 1 145 ? 28.925 -5.597 2.377 1.00 45.81 145 ALA A C 1
ATOM 1175 O O . ALA A 1 145 ? 28.493 -6.712 2.657 1.00 45.81 145 ALA A O 1
ATOM 1176 N N . ARG A 1 146 ? 29.306 -5.306 1.126 1.00 46.31 146 ARG A N 1
ATOM 1177 C CA . ARG A 1 146 ? 29.433 -6.321 0.059 1.00 46.31 146 ARG A CA 1
ATOM 1178 C C . ARG A 1 146 ? 30.814 -6.310 -0.596 1.00 46.31 146 ARG A C 1
ATOM 1180 O O . ARG A 1 146 ? 30.906 -6.246 -1.812 1.00 46.31 146 ARG A O 1
ATOM 1187 N N . THR A 1 147 ? 31.859 -6.405 0.220 1.00 44.66 147 THR A N 1
ATOM 1188 C CA . THR A 1 147 ? 33.167 -6.916 -0.211 1.00 44.66 147 THR A CA 1
ATOM 1189 C C . THR A 1 147 ? 33.803 -7.622 0.978 1.00 44.66 147 THR A C 1
ATOM 1191 O O . THR A 1 147 ? 34.396 -6.979 1.835 1.00 44.66 147 THR A O 1
ATOM 1194 N N . THR A 1 148 ? 33.591 -8.928 1.094 1.00 38.62 148 THR A N 1
ATOM 1195 C CA . THR A 1 148 ? 34.540 -9.926 1.620 1.00 38.62 148 THR A CA 1
ATOM 1196 C C . THR A 1 148 ? 33.854 -11.292 1.581 1.00 38.62 148 THR A C 1
ATOM 1198 O O . THR A 1 148 ? 32.699 -11.407 1.993 1.00 38.62 148 THR A O 1
ATOM 1201 N N . TYR A 1 149 ? 34.624 -12.273 1.102 1.00 37.25 149 TYR A N 1
ATOM 1202 C CA . TYR A 1 149 ? 34.294 -13.652 0.712 1.00 37.25 149 TYR A CA 1
ATOM 1203 C C . TYR A 1 149 ? 33.683 -13.817 -0.679 1.00 37.25 149 TYR A C 1
ATOM 1205 O O . TYR A 1 149 ? 32.528 -13.393 -0.903 1.00 37.25 149 TYR A O 1
#

Secondary structure (DSSP, 8-state):
-HHHHHHS--HHHHHHHHHHHHHHHHHS---S-HHHHHHHHHHHHHHHHHHHHHHHHHHHT--GGGGS-SSPPPPPGGGS--EEETTTEEE--HHHHHHHHHHHHHHHHHHHHHHGGGS-THHHHHHHHHHHHHHHHHHHHHTS-----

Foldseek 3Di:
DVLVVLQPDDLVVLLVVLVVVLVVLVVPDDPVDPVVVVVSVVSNVVSVVSNVVSVVCVVVVPRRSVVDDPDDDDDDVVVFDFDDDPPRDIPGPPVVVVVVVVVVVVVVVVVCVVVCVVPDPVVVVVVVVVVVVVVVVVVVVVVPPPDDD